Protein AF-D5SJB8-F1 (afdb_monomer_lite)

Sequence (90 aa):
MHRGPLRPRPSRDGPAPGAAFPRPVGRAGRLNARFAEGTQDLSRGWVTGTPGPGHPTQLAALGDGAVPQRAARALERLAPPLGHCPHQAR

pLDDT: mean 75.95, std 17.95, range [34.38, 95.38]

Radius of gyration: 17.66 Å; chains: 1; bounding box: 54×36×38 Å

Foldseek 3Di:
DDPDDDPDDPDLPDPDPPDDQDDQADPVRDGDLQNLCVVLVHDGCPLPVDPDDDPVRSVCVSVVPDRPVVVVVVCVVVDDPPPPDPVPPD

Organism: Streptomyces clavuligerus (NCBI:txid1901)

Secondary structure (DSSP, 8-state):
------PPPPP--PPPTTPPPPPSB-TTSSBPHHHHHHHTTPPTTTTTTSSS--HHHHHHHHHSS--HHHHHHHHHHHS---PPPGGG--

Structure (mmCIF, N/CA/C/O backbone):
data_AF-D5SJB8-F1
#
_entry.id   AF-D5SJB8-F1
#
loop_
_atom_site.group_PDB
_atom_site.id
_atom_site.type_symbol
_atom_site.label_atom_id
_atom_site.label_alt_id
_atom_site.label_comp_id
_atom_site.label_asym_id
_atom_site.label_entity_id
_atom_site.label_seq_id
_atom_site.pdbx_PDB_ins_code
_atom_site.Cartn_x
_atom_site.Cartn_y
_atom_site.Cartn_z
_atom_site.occupancy
_atom_site.B_iso_or_equiv
_atom_site.auth_seq_id
_atom_site.auth_comp_id
_atom_site.auth_asym_id
_atom_site.auth_atom_id
_atom_site.pdbx_PDB_model_num
ATOM 1 N N . MET A 1 1 ? -24.962 15.135 2.068 1.00 37.91 1 MET A N 1
ATOM 2 C CA . MET A 1 1 ? -23.760 14.467 2.618 1.00 37.91 1 MET A CA 1
ATOM 3 C C . MET A 1 1 ? -23.760 13.019 2.144 1.00 37.91 1 MET A C 1
ATOM 5 O O . MET A 1 1 ? -24.479 12.200 2.696 1.00 37.91 1 MET A O 1
ATOM 9 N N . HIS A 1 2 ? -23.061 12.721 1.049 1.00 34.38 2 HIS A N 1
ATOM 10 C CA . HIS A 1 2 ? -23.110 11.406 0.406 1.00 34.38 2 HIS A CA 1
ATOM 11 C C . HIS A 1 2 ? -21.985 10.527 0.974 1.00 34.38 2 HIS A C 1
ATOM 13 O O . HIS A 1 2 ? -20.829 10.656 0.576 1.00 34.38 2 HIS A O 1
ATOM 19 N N . ARG A 1 3 ? -22.301 9.670 1.955 1.00 44.50 3 ARG A N 1
ATOM 20 C CA . ARG A 1 3 ? -21.419 8.556 2.334 1.00 44.50 3 ARG A CA 1
ATOM 21 C C . ARG A 1 3 ? -21.492 7.537 1.201 1.00 44.50 3 ARG A C 1
ATOM 23 O O . ARG A 1 3 ? -22.405 6.719 1.169 1.00 44.50 3 ARG A O 1
ATOM 30 N N . GLY A 1 4 ? -20.567 7.639 0.247 1.00 38.34 4 GLY A N 1
ATOM 31 C CA . GLY A 1 4 ? -20.343 6.570 -0.722 1.00 38.34 4 GLY A CA 1
ATOM 32 C C . GLY A 1 4 ? -20.082 5.248 0.013 1.00 38.34 4 GLY A C 1
ATOM 33 O O . GLY A 1 4 ? -19.599 5.274 1.152 1.00 38.34 4 GLY A O 1
ATOM 34 N N . PRO A 1 5 ? -20.430 4.099 -0.587 1.00 44.53 5 PRO A N 1
ATOM 35 C CA . PRO A 1 5 ? -20.280 2.810 0.069 1.00 44.53 5 PRO A CA 1
ATOM 36 C C . PRO A 1 5 ? -18.823 2.622 0.499 1.00 44.53 5 PRO A C 1
ATOM 38 O O . PRO A 1 5 ? -17.899 2.873 -0.279 1.00 44.53 5 PRO A O 1
ATOM 41 N N . LEU A 1 6 ? -18.625 2.197 1.752 1.00 44.66 6 LEU A N 1
ATOM 42 C CA . LEU A 1 6 ? -17.349 1.661 2.218 1.00 44.66 6 LEU A CA 1
ATOM 43 C C . LEU A 1 6 ? -16.888 0.647 1.172 1.00 44.66 6 LEU A C 1
ATOM 45 O O . LEU A 1 6 ? -17.562 -0.357 0.938 1.00 44.66 6 LEU A O 1
ATOM 49 N N . ARG A 1 7 ? -15.785 0.971 0.488 1.00 54.97 7 ARG A N 1
ATOM 50 C CA . ARG A 1 7 ? -15.185 0.106 -0.526 1.00 54.97 7 ARG A CA 1
ATOM 51 C C . ARG A 1 7 ? -15.047 -1.306 0.054 1.00 54.97 7 ARG A C 1
ATOM 53 O O . ARG A 1 7 ? -14.703 -1.427 1.234 1.00 54.97 7 ARG A O 1
ATOM 60 N N . PRO A 1 8 ? -15.318 -2.354 -0.741 1.00 37.06 8 PRO A N 1
ATOM 61 C CA . PRO A 1 8 ? -15.189 -3.722 -0.268 1.00 37.06 8 PRO A CA 1
ATOM 62 C C . PRO A 1 8 ? -13.795 -3.908 0.328 1.00 37.06 8 PRO A C 1
ATOM 64 O O . PRO A 1 8 ? -12.801 -3.483 -0.264 1.00 37.06 8 PRO A O 1
ATOM 67 N N . ARG A 1 9 ? -13.733 -4.513 1.521 1.00 44.81 9 ARG A N 1
ATOM 68 C CA . ARG A 1 9 ? -12.474 -5.012 2.075 1.00 44.81 9 ARG A CA 1
ATOM 69 C C . ARG A 1 9 ? -11.876 -5.925 1.003 1.00 44.81 9 ARG A C 1
ATOM 71 O O . ARG A 1 9 ? -12.545 -6.904 0.670 1.00 44.81 9 ARG A O 1
ATOM 78 N N . PRO A 1 10 ? -10.697 -5.631 0.426 1.00 51.91 10 PRO A N 1
ATOM 79 C CA . PRO A 1 10 ? -10.070 -6.613 -0.435 1.00 51.91 10 PRO A CA 1
ATOM 80 C C . PRO A 1 10 ? -9.834 -7.846 0.429 1.00 51.91 10 PRO A C 1
ATOM 82 O O . PRO A 1 10 ? -9.411 -7.747 1.587 1.00 51.91 10 PRO A O 1
ATOM 85 N N . SER A 1 11 ? -10.241 -8.990 -0.105 1.00 49.31 11 SER A N 1
ATOM 86 C CA . SER A 1 11 ? -10.128 -10.271 0.560 1.00 49.31 11 SER A CA 1
ATOM 87 C C . SER A 1 11 ? -8.690 -10.471 1.039 1.00 49.31 11 SER A C 1
ATOM 89 O O . SER A 1 11 ? -7.717 -10.048 0.402 1.00 49.31 11 SER A O 1
ATOM 91 N N . ARG A 1 12 ? -8.549 -11.105 2.206 1.00 56.41 12 ARG A N 1
ATOM 92 C CA . ARG A 1 12 ? -7.270 -11.588 2.742 1.00 56.41 12 ARG A CA 1
ATOM 93 C C . ARG A 1 12 ? -6.812 -12.811 1.939 1.00 56.41 12 ARG A C 1
ATOM 95 O O . ARG A 1 12 ? -6.418 -13.823 2.508 1.00 56.41 12 ARG A O 1
ATOM 102 N N . ASP A 1 13 ? -6.911 -12.737 0.619 1.00 52.56 13 ASP A N 1
ATOM 103 C CA . ASP A 1 13 ? -6.339 -13.729 -0.264 1.00 52.56 13 ASP A CA 1
ATOM 104 C C . ASP A 1 13 ? -4.848 -13.411 -0.284 1.00 52.56 13 ASP A C 1
ATOM 106 O O . ASP A 1 13 ? -4.357 -12.553 -1.024 1.00 52.56 13 ASP A O 1
ATOM 110 N N . GLY A 1 14 ? -4.134 -14.053 0.642 1.00 51.22 14 GLY A N 1
ATOM 111 C CA . GLY A 1 14 ? -2.686 -14.143 0.578 1.00 51.22 14 GLY A CA 1
ATOM 112 C C . GLY A 1 14 ? -2.258 -14.707 -0.782 1.00 51.22 14 GLY A C 1
ATOM 113 O O . GLY A 1 14 ? -3.087 -15.209 -1.548 1.00 51.22 14 GLY A O 1
ATOM 114 N N . PRO A 1 15 ? -0.966 -14.624 -1.128 1.00 53.47 15 PRO A N 1
ATOM 115 C CA . PRO A 1 15 ? -0.487 -15.244 -2.355 1.00 53.47 15 PRO A CA 1
ATOM 116 C C . PRO A 1 15 ? -0.959 -16.701 -2.421 1.00 53.47 15 P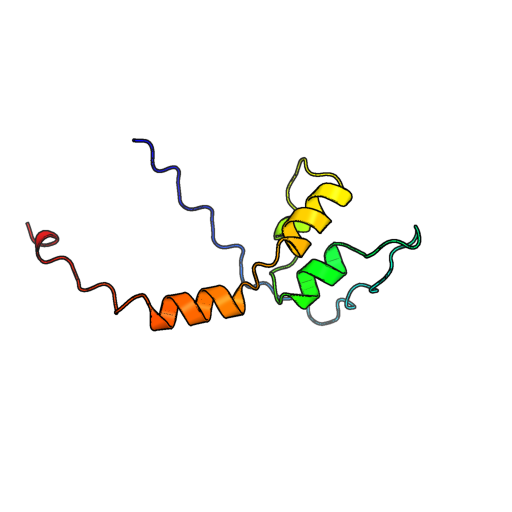RO A C 1
ATOM 118 O O . PRO A 1 15 ? -0.927 -17.408 -1.411 1.00 53.47 15 PRO A O 1
ATOM 121 N N . ALA A 1 16 ? -1.374 -17.150 -3.613 1.00 54.19 16 ALA A N 1
ATOM 122 C CA . ALA A 1 16 ? -1.563 -18.574 -3.858 1.00 54.19 16 ALA A CA 1
ATOM 123 C C . ALA A 1 16 ? -0.307 -19.307 -3.349 1.00 54.19 16 ALA A C 1
ATOM 125 O O . ALA A 1 16 ? 0.804 -18.845 -3.652 1.00 54.19 16 ALA A O 1
ATOM 126 N N . PRO A 1 17 ? -0.447 -20.375 -2.544 1.00 48.94 17 PRO A N 1
ATOM 127 C CA . PRO A 1 17 ? 0.703 -21.065 -1.977 1.00 48.94 17 PRO A CA 1
ATOM 128 C C . PRO A 1 17 ? 1.661 -21.461 -3.111 1.00 48.94 17 PRO A C 1
ATOM 130 O O . PRO A 1 17 ? 1.285 -22.192 -4.022 1.00 48.94 17 PRO A O 1
ATOM 133 N N . GLY A 1 18 ? 2.876 -20.896 -3.091 1.00 56.09 18 GLY A N 1
ATOM 134 C CA . GLY A 1 18 ? 3.906 -21.089 -4.121 1.00 56.09 18 GLY A CA 1
ATOM 135 C C . GLY A 1 18 ? 4.215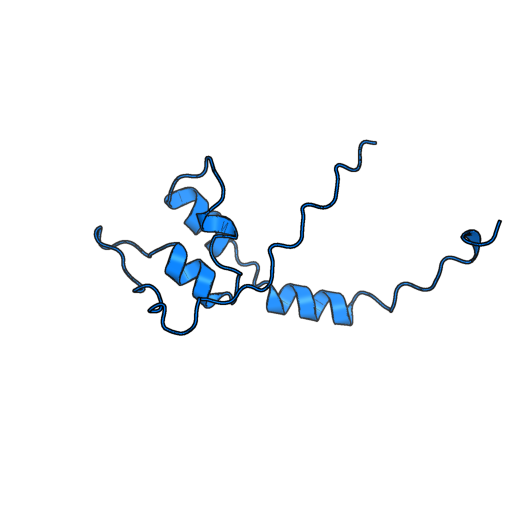 -19.881 -5.019 1.00 56.09 18 GLY A C 1
ATOM 136 O O . GLY A 1 18 ? 5.191 -19.930 -5.768 1.00 56.09 18 GLY A O 1
ATOM 137 N N . ALA A 1 19 ? 3.462 -18.775 -4.956 1.00 67.88 19 ALA A N 1
ATOM 138 C CA . ALA A 1 19 ? 3.826 -17.571 -5.707 1.00 67.88 19 ALA A CA 1
ATOM 139 C C . ALA A 1 19 ? 5.091 -16.920 -5.117 1.00 67.88 19 ALA A C 1
ATOM 141 O O . ALA A 1 19 ? 5.110 -16.504 -3.959 1.00 67.88 19 ALA A O 1
ATOM 142 N N . ALA A 1 20 ? 6.149 -16.816 -5.926 1.00 77.56 20 ALA A N 1
ATOM 143 C CA . ALA A 1 20 ? 7.406 -16.208 -5.504 1.00 77.56 20 ALA A CA 1
ATOM 144 C C . ALA A 1 20 ? 7.206 -14.745 -5.079 1.00 77.56 20 ALA A C 1
ATOM 146 O O . ALA A 1 20 ? 6.547 -13.963 -5.773 1.00 77.56 20 ALA A O 1
ATOM 147 N N . PHE A 1 21 ? 7.823 -14.366 -3.957 1.00 82.88 21 PHE A N 1
ATOM 148 C CA . PHE A 1 21 ? 7.829 -12.977 -3.513 1.00 82.88 21 PHE A CA 1
ATOM 149 C C . PHE A 1 21 ? 8.522 -12.091 -4.567 1.00 82.88 21 PHE A C 1
ATOM 151 O O . PHE A 1 21 ? 9.537 -12.507 -5.142 1.00 82.88 21 PHE A O 1
ATOM 158 N N . PRO A 1 22 ? 8.002 -10.885 -4.866 1.00 89.81 22 PRO A N 1
ATOM 159 C CA . PRO A 1 22 ? 8.604 -10.019 -5.872 1.00 89.81 22 PRO A CA 1
ATOM 160 C C . PRO A 1 22 ? 10.058 -9.676 -5.528 1.00 89.81 22 PRO A C 1
ATOM 162 O O . PRO A 1 22 ? 10.414 -9.529 -4.364 1.00 89.81 22 PRO A O 1
ATOM 165 N N . ARG A 1 23 ? 10.914 -9.489 -6.539 1.00 94.12 23 ARG A N 1
ATOM 166 C CA . ARG A 1 23 ? 12.268 -8.966 -6.299 1.00 94.12 23 ARG A CA 1
ATOM 167 C C . ARG A 1 23 ? 12.208 -7.492 -5.865 1.00 94.12 23 ARG A C 1
ATOM 169 O O . ARG A 1 23 ? 11.389 -6.763 -6.438 1.00 94.12 23 ARG A O 1
ATOM 176 N N . PRO A 1 24 ? 13.099 -7.038 -4.956 1.00 93.81 24 PRO A N 1
ATOM 177 C CA . PRO A 1 24 ? 13.152 -5.643 -4.510 1.00 93.81 24 PRO A CA 1
ATOM 178 C C . PRO A 1 24 ? 13.333 -4.646 -5.654 1.00 93.81 24 PRO A C 1
ATOM 180 O O . PRO A 1 24 ? 12.683 -3.605 -5.698 1.00 93.81 24 PRO A O 1
ATOM 183 N N . VAL A 1 25 ? 14.181 -4.991 -6.621 1.00 95.38 25 VAL A N 1
ATOM 184 C CA . VAL A 1 25 ? 14.489 -4.149 -7.778 1.00 95.38 25 VAL A CA 1
ATOM 185 C C . VAL A 1 25 ? 13.892 -4.775 -9.037 1.00 95.38 25 VAL A C 1
ATOM 187 O O . VAL A 1 25 ? 14.051 -5.972 -9.292 1.00 95.38 25 VAL A O 1
ATOM 190 N N . GLY A 1 26 ? 13.165 -3.967 -9.810 1.00 88.69 26 GLY A N 1
ATOM 191 C CA . GLY A 1 26 ? 12.561 -4.358 -11.081 1.00 88.69 26 GLY A CA 1
ATOM 192 C C . GLY A 1 26 ? 13.536 -4.290 -12.262 1.00 88.69 26 GLY A C 1
ATOM 193 O O . GLY A 1 26 ? 14.681 -3.865 -12.133 1.00 88.69 26 GLY A O 1
ATOM 194 N N . ARG A 1 27 ? 13.055 -4.660 -13.458 1.00 82.25 27 ARG A N 1
ATOM 195 C CA . ARG A 1 27 ? 13.869 -4.715 -14.694 1.00 82.25 27 ARG A CA 1
ATOM 196 C C . ARG A 1 27 ? 14.548 -3.392 -15.066 1.00 82.25 27 ARG A C 1
ATOM 198 O O . ARG A 1 27 ? 15.607 -3.415 -15.671 1.00 82.25 27 ARG A O 1
ATOM 205 N N . ALA A 1 28 ? 13.958 -2.259 -14.693 1.00 87.69 28 ALA A N 1
ATOM 206 C CA . ALA A 1 28 ? 14.500 -0.929 -14.970 1.00 87.69 28 ALA A CA 1
ATOM 207 C C . ALA A 1 28 ? 15.486 -0.421 -13.895 1.00 87.69 28 ALA A C 1
ATOM 209 O O . ALA A 1 28 ? 15.755 0.776 -13.844 1.00 87.69 28 ALA A O 1
ATOM 210 N N . GLY A 1 29 ? 15.949 -1.277 -12.973 1.00 92.25 29 GLY A N 1
ATOM 211 C CA . GLY A 1 29 ? 16.835 -0.866 -11.875 1.00 92.25 29 GLY A CA 1
ATOM 212 C C . GLY A 1 29 ? 16.154 -0.011 -10.796 1.00 92.25 29 GLY A C 1
ATOM 213 O O . GLY A 1 29 ? 16.823 0.547 -9.935 1.00 92.25 29 GLY A O 1
ATOM 214 N N . ARG A 1 30 ? 14.820 0.105 -10.829 1.00 91.69 30 ARG A N 1
ATOM 215 C CA . ARG A 1 30 ? 14.018 0.877 -9.865 1.00 91.69 30 ARG A CA 1
ATOM 216 C C . ARG A 1 30 ? 13.358 -0.036 -8.835 1.00 91.69 30 ARG A C 1
ATOM 218 O O . ARG A 1 30 ? 13.106 -1.207 -9.127 1.00 91.69 30 ARG A O 1
ATOM 225 N N . LEU A 1 31 ? 13.042 0.520 -7.662 1.00 94.06 31 LEU A N 1
ATOM 226 C CA . LEU A 1 31 ? 12.251 -0.159 -6.633 1.00 94.06 31 LEU A CA 1
ATOM 227 C C . LEU A 1 31 ? 10.952 -0.690 -7.241 1.00 94.06 31 LEU A C 1
ATOM 229 O O . LEU A 1 31 ? 10.251 0.031 -7.944 1.00 94.06 31 LEU A O 1
ATOM 233 N N . ASN A 1 32 ? 10.647 -1.953 -6.981 1.00 94.12 32 ASN A N 1
ATOM 234 C CA . ASN A 1 32 ? 9.448 -2.603 -7.476 1.00 94.12 32 ASN A CA 1
ATOM 235 C C . ASN A 1 32 ? 8.254 -2.294 -6.559 1.00 94.12 32 ASN A C 1
ATOM 237 O O . ASN A 1 32 ? 8.239 -2.714 -5.403 1.00 94.12 32 ASN A O 1
ATOM 241 N N . ALA A 1 33 ? 7.220 -1.629 -7.079 1.00 93.31 33 ALA A N 1
ATOM 242 C CA . ALA A 1 33 ? 6.029 -1.289 -6.294 1.00 93.31 33 ALA A CA 1
ATOM 243 C C . ALA A 1 33 ? 5.322 -2.514 -5.674 1.00 93.31 33 ALA A C 1
ATOM 245 O O . ALA A 1 33 ? 4.826 -2.428 -4.555 1.00 93.31 33 ALA A O 1
ATOM 246 N N . ARG A 1 34 ? 5.336 -3.683 -6.336 1.00 93.00 34 ARG A N 1
ATOM 247 C CA . ARG A 1 34 ? 4.749 -4.920 -5.775 1.00 93.00 34 ARG A CA 1
ATOM 248 C C . ARG A 1 34 ? 5.555 -5.478 -4.608 1.00 93.00 34 ARG A C 1
ATOM 250 O O . ARG A 1 34 ? 4.986 -6.103 -3.721 1.00 93.00 34 ARG A O 1
ATOM 257 N N . PHE A 1 35 ? 6.873 -5.279 -4.625 1.00 93.31 35 PHE A N 1
ATOM 258 C CA . PHE A 1 35 ? 7.716 -5.628 -3.486 1.00 93.31 35 PHE A CA 1
ATOM 259 C C . PHE A 1 35 ? 7.393 -4.718 -2.301 1.00 93.31 35 PHE A C 1
ATOM 261 O O . PHE A 1 35 ? 7.115 -5.221 -1.219 1.00 93.31 35 PHE A O 1
ATOM 268 N N . ALA A 1 36 ? 7.361 -3.399 -2.523 1.00 91.75 36 ALA A N 1
ATOM 269 C CA . ALA A 1 36 ? 7.050 -2.426 -1.477 1.00 91.75 36 ALA A CA 1
ATOM 270 C C . ALA A 1 36 ? 5.666 -2.680 -0.844 1.00 91.75 36 ALA A C 1
ATOM 272 O O . ALA A 1 36 ? 5.555 -2.738 0.378 1.00 91.75 36 ALA A O 1
ATOM 273 N N . GLU A 1 37 ? 4.640 -2.942 -1.658 1.00 91.19 37 GLU A N 1
ATOM 274 C CA . GLU A 1 37 ? 3.306 -3.354 -1.195 1.00 91.19 37 GLU A CA 1
ATOM 275 C C . GLU A 1 37 ? 3.357 -4.623 -0.326 1.00 91.19 37 GLU A C 1
ATOM 277 O O . GLU A 1 37 ? 2.804 -4.645 0.773 1.00 91.19 37 GLU A O 1
ATOM 282 N N . GLY A 1 38 ? 4.091 -5.651 -0.763 1.00 88.25 38 GLY A N 1
ATOM 283 C CA . GLY A 1 38 ? 4.252 -6.890 0.001 1.00 88.25 38 GLY A CA 1
ATOM 284 C C . GLY A 1 38 ? 4.992 -6.705 1.329 1.00 88.25 38 GLY A C 1
ATOM 285 O O . GLY A 1 38 ? 4.632 -7.335 2.318 1.00 88.25 38 GLY A O 1
ATOM 286 N N . THR A 1 39 ? 5.992 -5.815 1.398 1.00 88.25 39 THR A N 1
ATOM 287 C CA . THR A 1 39 ? 6.709 -5.534 2.661 1.00 88.25 39 THR A CA 1
ATOM 288 C C . THR A 1 39 ? 5.836 -4.864 3.721 1.00 88.25 39 THR A C 1
ATOM 290 O O . THR A 1 39 ? 6.180 -4.889 4.900 1.00 88.25 39 THR A O 1
ATOM 293 N N . GLN A 1 40 ? 4.701 -4.293 3.318 1.00 87.06 40 GLN A N 1
ATOM 294 C CA . GLN A 1 40 ? 3.719 -3.690 4.218 1.00 87.06 40 GLN A CA 1
ATOM 295 C C . GLN A 1 40 ? 2.605 -4.664 4.618 1.00 87.06 40 GLN A C 1
ATOM 297 O O . GLN A 1 40 ? 1.644 -4.232 5.247 1.00 87.06 40 GLN A O 1
ATOM 302 N N . ASP A 1 41 ? 2.725 -5.956 4.282 1.00 84.06 41 ASP A N 1
ATOM 303 C CA . ASP A 1 41 ? 1.697 -6.989 4.506 1.00 84.06 41 ASP A CA 1
ATOM 304 C C . ASP A 1 41 ? 0.324 -6.607 3.918 1.00 84.06 41 ASP A C 1
ATOM 306 O O . ASP A 1 41 ? -0.736 -6.966 4.431 1.00 84.06 41 ASP A O 1
ATOM 310 N N . LEU A 1 42 ? 0.334 -5.819 2.840 1.00 85.12 42 LEU A N 1
ATOM 311 C CA . LEU A 1 42 ? -0.876 -5.468 2.113 1.00 85.12 42 LEU A CA 1
ATOM 312 C C . LEU A 1 42 ? -1.291 -6.632 1.212 1.00 85.12 42 LEU A C 1
ATOM 314 O O . LEU A 1 42 ? -0.450 -7.299 0.601 1.00 85.12 42 LEU A O 1
ATOM 318 N N . SER A 1 43 ? -2.604 -6.832 1.064 1.00 85.19 43 SER A N 1
ATOM 319 C CA . SER A 1 43 ? -3.134 -7.735 0.040 1.00 85.19 43 SER A CA 1
ATOM 320 C C . SER A 1 43 ? -2.594 -7.347 -1.338 1.00 85.19 43 SER A C 1
ATOM 322 O O . SER A 1 43 ? -2.464 -6.167 -1.676 1.00 85.19 43 SER A O 1
ATOM 324 N N . ARG A 1 44 ? -2.308 -8.352 -2.167 1.00 85.44 44 ARG A N 1
ATOM 325 C CA . ARG A 1 44 ? -1.767 -8.134 -3.509 1.00 85.44 44 ARG A CA 1
ATOM 326 C C . ARG A 1 44 ? -2.688 -7.233 -4.329 1.00 85.44 44 ARG A C 1
ATOM 328 O O . ARG A 1 44 ? -3.877 -7.502 -4.467 1.00 85.44 44 ARG A O 1
ATOM 335 N N . GLY A 1 45 ? -2.105 -6.217 -4.951 1.00 90.38 45 GLY A N 1
ATOM 336 C CA . GLY A 1 45 ? -2.825 -5.274 -5.793 1.00 90.38 45 GLY A CA 1
ATOM 337 C C . GLY A 1 45 ? -3.540 -4.163 -5.029 1.00 90.38 45 GLY A C 1
ATOM 338 O O . GLY A 1 45 ? -4.233 -3.384 -5.679 1.00 90.38 45 GLY A O 1
ATOM 339 N N . TRP A 1 46 ? -3.367 -4.052 -3.706 1.00 89.00 46 TRP A N 1
ATOM 340 C CA . TRP A 1 46 ? -3.977 -2.988 -2.902 1.00 89.00 46 TRP A CA 1
ATOM 341 C C . TRP A 1 46 ? -3.727 -1.591 -3.491 1.00 89.00 46 TRP A C 1
ATOM 343 O O . TRP A 1 46 ? -4.662 -0.825 -3.713 1.00 89.00 46 TRP A O 1
ATOM 353 N N . VAL A 1 47 ? -2.469 -1.276 -3.803 1.00 91.00 47 VAL A N 1
ATOM 354 C CA . VAL A 1 47 ? -2.055 -0.078 -4.544 1.00 91.00 47 VAL A CA 1
ATOM 355 C C . VAL A 1 47 ? -1.780 -0.437 -6.001 1.00 91.00 47 VAL A C 1
ATOM 357 O O . VAL A 1 47 ? -2.271 0.226 -6.914 1.00 91.00 47 VAL A O 1
ATOM 360 N N . THR A 1 48 ? -1.025 -1.511 -6.242 1.00 92.44 48 THR A N 1
ATOM 361 C CA . THR A 1 48 ? -0.490 -1.840 -7.574 1.00 92.44 48 THR A CA 1
ATOM 362 C C . THR A 1 48 ? -1.535 -2.336 -8.576 1.00 92.44 48 THR A C 1
ATOM 364 O O . THR A 1 48 ? -1.259 -2.364 -9.775 1.00 92.44 48 THR A O 1
ATOM 367 N N . GLY A 1 49 ? -2.723 -2.722 -8.103 1.00 92.12 49 GLY A N 1
ATOM 368 C CA . GLY A 1 49 ? -3.878 -3.097 -8.921 1.00 92.12 49 GLY A CA 1
ATOM 369 C C . GLY A 1 49 ? -4.862 -1.950 -9.159 1.00 92.12 49 GLY A C 1
ATOM 370 O O . GLY A 1 49 ? -5.834 -2.134 -9.888 1.00 92.12 49 GLY A O 1
ATOM 371 N N . THR A 1 50 ? -4.629 -0.772 -8.571 1.00 91.81 50 THR A N 1
ATOM 372 C CA . THR A 1 50 ? -5.489 0.396 -8.792 1.00 91.81 50 THR A CA 1
ATOM 373 C C . THR A 1 50 ? -5.299 0.911 -10.224 1.00 91.81 50 THR A C 1
ATOM 375 O O . THR A 1 50 ? -4.161 1.181 -10.617 1.00 91.81 50 THR A O 1
ATOM 378 N N . PRO A 1 51 ? -6.375 1.069 -11.018 1.00 92.06 51 PRO A N 1
ATOM 379 C CA . PRO A 1 51 ? -6.284 1.631 -12.362 1.00 92.06 51 PRO A CA 1
ATOM 380 C C . PRO A 1 51 ? -5.994 3.136 -12.309 1.00 92.06 51 PRO A C 1
ATOM 382 O O . PRO A 1 51 ? -6.569 3.852 -11.490 1.00 92.06 51 PRO A O 1
ATOM 385 N N . GLY A 1 52 ? -5.113 3.622 -13.189 1.00 90.12 52 GLY A N 1
ATOM 386 C CA . GLY A 1 52 ? -4.806 5.053 -13.332 1.00 90.12 52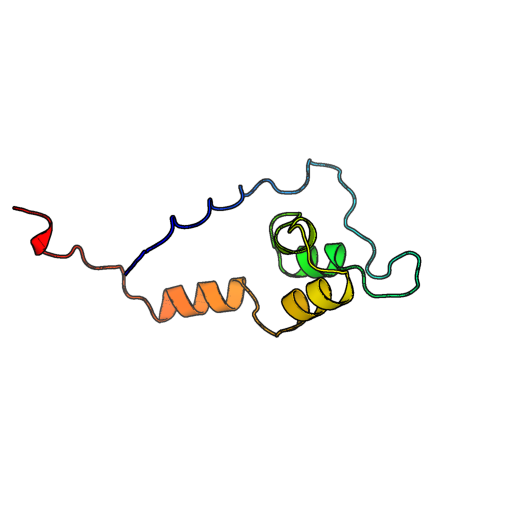 GLY A CA 1
ATOM 387 C C . GLY A 1 52 ? -3.414 5.505 -12.863 1.00 90.12 52 GLY A C 1
ATOM 388 O O . GLY A 1 52 ? -2.727 6.157 -13.648 1.00 90.12 52 GLY A O 1
ATOM 389 N N . PRO A 1 53 ? -2.947 5.201 -11.637 1.00 89.38 53 PRO A N 1
ATOM 390 C CA . PRO A 1 53 ? -1.654 5.684 -11.174 1.00 89.38 53 PRO A CA 1
ATOM 391 C C . PRO A 1 53 ? -0.498 4.983 -11.892 1.00 89.38 53 PRO A C 1
ATOM 393 O O . PRO A 1 53 ? -0.411 3.754 -11.940 1.00 89.38 53 PRO A O 1
ATOM 396 N N . GLY A 1 54 ? 0.434 5.788 -12.402 1.00 92.62 54 GLY A N 1
ATOM 397 C CA . GLY A 1 54 ? 1.719 5.301 -12.888 1.00 92.62 54 GLY A CA 1
ATOM 398 C C . GLY A 1 54 ? 2.620 4.823 -11.745 1.00 92.62 54 GLY A C 1
ATOM 399 O O . GLY A 1 54 ? 2.394 5.117 -10.571 1.00 92.62 54 GLY A O 1
ATOM 400 N N . HIS A 1 55 ? 3.696 4.121 -12.098 1.00 92.69 55 HIS A N 1
ATOM 401 C CA . HIS A 1 55 ? 4.641 3.549 -11.134 1.00 92.69 55 HIS A CA 1
ATOM 402 C C . HIS A 1 55 ? 5.192 4.550 -10.088 1.00 92.69 55 HIS A C 1
ATOM 404 O O . HIS A 1 55 ? 5.236 4.191 -8.912 1.00 92.69 55 HIS A O 1
ATOM 410 N N . PRO A 1 56 ? 5.575 5.802 -10.436 1.00 92.50 56 PRO A N 1
ATOM 411 C CA . PRO A 1 56 ? 6.029 6.774 -9.436 1.00 92.50 56 PRO A CA 1
ATOM 412 C C . PRO A 1 56 ? 4.950 7.126 -8.405 1.00 92.50 56 PRO A C 1
ATOM 414 O O . PRO A 1 56 ? 5.242 7.190 -7.217 1.00 92.50 56 PRO A O 1
ATOM 417 N N . THR A 1 57 ? 3.699 7.293 -8.841 1.00 93.62 57 THR A N 1
ATOM 418 C CA . THR A 1 57 ? 2.558 7.595 -7.963 1.00 93.62 57 THR A CA 1
ATOM 419 C C . THR A 1 57 ? 2.248 6.434 -7.024 1.00 93.62 57 THR A C 1
ATOM 421 O O . THR A 1 57 ? 1.954 6.654 -5.855 1.00 93.62 57 THR A O 1
ATOM 424 N N . GLN A 1 58 ? 2.357 5.193 -7.506 1.00 93.25 58 GLN A N 1
ATOM 425 C CA . GLN A 1 58 ? 2.199 4.007 -6.660 1.00 93.25 58 GLN A CA 1
ATOM 426 C C . GLN A 1 58 ? 3.277 3.945 -5.572 1.00 93.25 58 GLN A C 1
ATOM 428 O O . GLN A 1 58 ? 2.969 3.655 -4.419 1.00 93.25 58 GLN A O 1
ATOM 433 N N . LEU A 1 59 ? 4.533 4.239 -5.922 1.00 93.12 59 LEU A N 1
ATOM 434 C CA 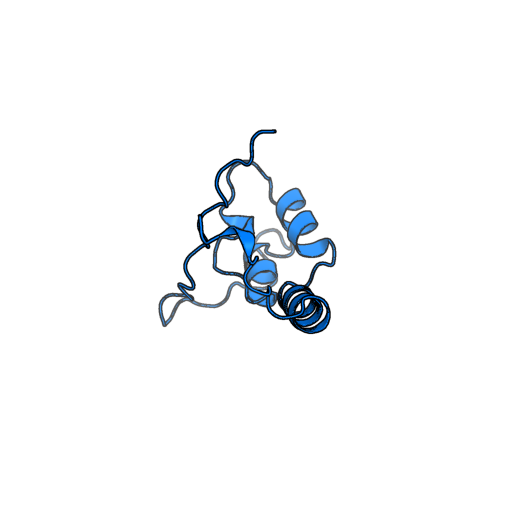. LEU A 1 59 ? 5.622 4.280 -4.947 1.00 93.12 59 LEU A CA 1
ATOM 435 C C . LEU A 1 59 ? 5.489 5.433 -3.955 1.00 93.12 59 LEU A C 1
ATOM 437 O O . LEU A 1 59 ? 5.822 5.230 -2.796 1.00 93.12 59 LEU A O 1
ATOM 441 N N . ALA A 1 60 ? 4.999 6.599 -4.381 1.00 91.94 60 ALA A N 1
ATOM 442 C CA . ALA A 1 60 ? 4.689 7.695 -3.467 1.00 91.94 60 ALA A CA 1
ATOM 443 C C . ALA A 1 60 ? 3.631 7.251 -2.447 1.00 91.94 60 ALA A C 1
ATOM 445 O O . ALA A 1 60 ? 3.911 7.240 -1.258 1.00 91.94 60 ALA A O 1
ATOM 446 N N . ALA A 1 61 ? 2.501 6.706 -2.909 1.00 89.38 61 ALA A N 1
ATOM 447 C CA . ALA A 1 61 ? 1.439 6.222 -2.025 1.00 89.38 61 ALA A CA 1
ATOM 448 C C . ALA A 1 61 ? 1.907 5.134 -1.036 1.00 89.38 61 ALA A C 1
ATOM 450 O O . ALA A 1 61 ? 1.467 5.104 0.110 1.00 89.38 61 ALA A O 1
ATOM 451 N N . LEU A 1 62 ? 2.806 4.240 -1.464 1.00 90.56 62 LEU A N 1
ATOM 452 C CA . LEU A 1 62 ? 3.421 3.237 -0.586 1.00 90.56 62 LEU A CA 1
ATOM 453 C C . LEU A 1 62 ? 4.495 3.848 0.334 1.00 90.56 62 LEU A C 1
ATOM 455 O O . LEU A 1 62 ? 4.740 3.335 1.421 1.00 90.56 62 LEU A O 1
ATOM 459 N N . GLY A 1 63 ? 5.157 4.919 -0.097 1.00 88.06 63 GLY A N 1
ATOM 460 C CA . GLY A 1 63 ? 6.259 5.586 0.596 1.00 88.06 63 GLY A CA 1
ATOM 461 C C . GLY A 1 63 ? 5.845 6.733 1.519 1.00 88.06 63 GLY A C 1
ATOM 462 O O . GLY A 1 63 ? 6.683 7.194 2.288 1.00 88.06 63 GLY A O 1
ATOM 463 N N . ASP A 1 64 ? 4.577 7.152 1.505 1.00 81.50 64 ASP A N 1
ATOM 464 C CA . ASP A 1 64 ? 4.043 8.299 2.263 1.00 81.50 64 ASP A CA 1
ATOM 465 C C . ASP A 1 64 ? 4.049 8.107 3.802 1.00 81.50 64 ASP A C 1
ATOM 467 O O . ASP A 1 64 ? 3.556 8.943 4.556 1.00 81.50 64 ASP A O 1
ATOM 471 N N . GLY A 1 65 ? 4.632 7.014 4.307 1.00 67.38 65 GLY A N 1
ATOM 472 C CA . GLY A 1 65 ? 4.958 6.832 5.727 1.00 67.38 65 GLY A CA 1
ATOM 473 C C . GLY A 1 65 ? 3.849 6.224 6.590 1.00 67.38 65 GLY A C 1
ATOM 474 O O . GLY A 1 65 ? 4.072 5.950 7.773 1.00 67.38 65 GLY A O 1
ATOM 475 N N . ALA A 1 66 ? 2.673 5.951 6.024 1.00 71.19 66 ALA A N 1
ATOM 476 C CA . ALA A 1 66 ? 1.635 5.190 6.709 1.00 71.19 66 ALA A CA 1
ATOM 477 C C . ALA A 1 66 ? 2.000 3.697 6.732 1.00 71.19 66 ALA A C 1
ATOM 479 O O . ALA A 1 66 ? 2.047 3.042 5.698 1.00 71.19 66 ALA A O 1
ATOM 480 N N . VAL A 1 67 ? 2.229 3.145 7.927 1.00 76.31 67 VAL A N 1
ATOM 481 C CA . VAL A 1 67 ? 2.392 1.697 8.133 1.00 76.31 67 VAL A CA 1
ATOM 482 C C . VAL A 1 67 ? 1.042 1.135 8.596 1.00 76.31 67 VAL A C 1
ATOM 484 O O . VAL A 1 67 ? 0.652 1.416 9.737 1.00 76.31 67 VAL A O 1
ATOM 487 N N . PRO A 1 68 ? 0.309 0.369 7.764 1.00 75.38 68 PRO A N 1
ATOM 488 C CA . PRO A 1 68 ? -1.063 -0.064 8.052 1.00 75.38 68 P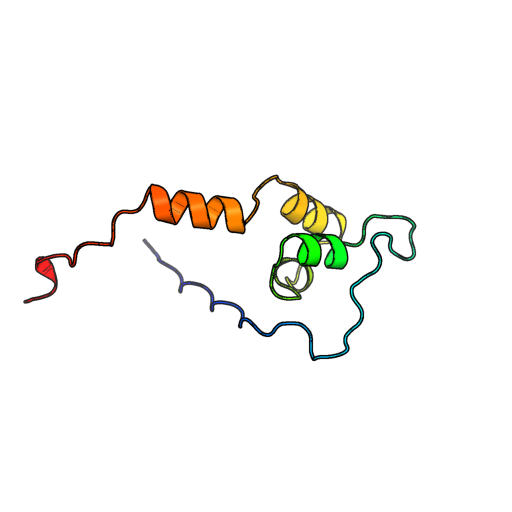RO A CA 1
ATOM 489 C C . PRO A 1 68 ? -1.229 -0.744 9.416 1.00 75.38 68 PRO A C 1
ATOM 491 O O . PRO A 1 68 ? -2.176 -0.461 10.144 1.00 75.38 68 PRO A O 1
ATOM 494 N N . GLN A 1 69 ? -0.269 -1.576 9.814 1.00 77.88 69 GLN A N 1
ATOM 495 C CA . GLN A 1 69 ? -0.256 -2.282 11.095 1.00 77.88 69 GLN A CA 1
ATOM 496 C C . GLN A 1 69 ? -0.097 -1.317 12.272 1.00 77.88 69 GLN A C 1
ATOM 498 O O . GLN A 1 69 ? -0.752 -1.470 13.303 1.00 77.88 69 GLN A O 1
ATOM 503 N N . ARG A 1 70 ? 0.751 -0.290 12.124 1.00 81.88 70 ARG A N 1
ATOM 504 C CA . ARG A 1 70 ? 0.932 0.746 13.149 1.00 81.88 70 ARG A CA 1
ATOM 505 C C . ARG A 1 70 ? -0.329 1.591 13.285 1.00 81.88 70 ARG A C 1
ATOM 507 O O . ARG A 1 70 ? -0.717 1.906 14.406 1.00 81.88 70 ARG A O 1
ATOM 514 N N . ALA A 1 71 ? -0.977 1.916 12.168 1.00 82.31 71 ALA A N 1
ATOM 515 C CA . ALA A 1 71 ? -2.259 2.610 12.165 1.00 82.31 71 ALA A CA 1
ATOM 516 C C . ALA A 1 71 ? -3.356 1.759 12.828 1.00 82.31 71 ALA A C 1
ATOM 518 O O . ALA A 1 71 ? -4.042 2.253 13.717 1.00 82.31 71 ALA A O 1
ATOM 519 N N . ALA A 1 72 ? -3.466 0.472 12.483 1.00 83.00 72 ALA A N 1
ATOM 520 C CA . ALA A 1 72 ? -4.412 -0.453 13.107 1.00 83.00 72 ALA A CA 1
ATOM 521 C C . ALA A 1 72 ? -4.195 -0.551 14.625 1.00 83.00 72 ALA A C 1
ATOM 523 O O . ALA A 1 72 ? -5.134 -0.381 15.398 1.00 83.00 72 ALA A O 1
ATOM 524 N N . ARG A 1 73 ? -2.942 -0.706 15.069 1.00 84.19 73 ARG A N 1
ATOM 525 C CA . ARG A 1 73 ? -2.611 -0.751 16.499 1.00 84.19 73 ARG A CA 1
ATOM 526 C C . ARG A 1 73 ? -2.883 0.572 17.215 1.00 84.19 73 ARG A C 1
ATOM 528 O O . ARG A 1 73 ? -3.246 0.568 18.388 1.00 84.19 73 ARG A O 1
ATOM 535 N N . ALA A 1 74 ? -2.691 1.705 16.541 1.00 85.94 74 ALA A N 1
ATOM 536 C CA . ALA A 1 74 ? -3.062 3.008 17.083 1.00 85.94 74 ALA A CA 1
ATOM 537 C C . ALA A 1 74 ? -4.584 3.123 17.240 1.00 85.94 74 ALA A C 1
ATOM 539 O O . ALA A 1 74 ? -5.045 3.570 18.284 1.00 85.94 74 ALA A O 1
ATOM 540 N N . LEU A 1 75 ? -5.358 2.652 16.259 1.00 85.19 75 LEU A N 1
ATOM 541 C CA . LEU A 1 75 ? -6.818 2.616 16.337 1.00 85.19 75 LEU A CA 1
ATOM 542 C C . LEU A 1 75 ? -7.308 1.713 17.473 1.00 85.19 75 LEU A C 1
ATOM 544 O O . LEU A 1 75 ? -8.163 2.145 18.228 1.00 85.19 75 LEU A O 1
ATOM 548 N N . GLU A 1 76 ? -6.728 0.528 17.675 1.00 86.56 76 GLU A N 1
ATOM 549 C CA . GLU A 1 76 ? -7.056 -0.336 18.826 1.00 86.56 76 GLU A CA 1
ATOM 550 C C . GLU A 1 76 ? -6.819 0.346 20.181 1.00 86.56 76 GLU A C 1
ATOM 552 O O . GLU A 1 76 ? -7.500 0.048 21.157 1.00 86.56 76 GLU A O 1
ATOM 557 N N . ARG A 1 77 ? -5.835 1.248 20.257 1.00 85.38 77 ARG A N 1
ATOM 558 C CA . ARG A 1 77 ? -5.512 1.989 21.485 1.00 85.38 77 ARG A CA 1
ATOM 559 C C . ARG A 1 77 ? -6.387 3.223 21.682 1.00 85.38 77 ARG A C 1
ATOM 561 O O . ARG A 1 77 ? -6.640 3.602 22.819 1.00 85.38 77 ARG A O 1
ATOM 568 N N . LEU A 1 78 ? -6.775 3.879 20.592 1.00 84.94 78 LEU A N 1
ATOM 569 C CA . LEU A 1 78 ? -7.474 5.166 20.612 1.00 84.94 78 LEU A CA 1
ATOM 570 C C . LEU A 1 78 ? -8.993 5.027 20.497 1.00 84.94 78 LEU A C 1
ATOM 572 O O . LEU A 1 78 ? -9.714 5.914 20.947 1.00 84.94 78 LEU A O 1
ATOM 576 N N . ALA A 1 79 ? -9.485 3.947 19.892 1.00 76.69 79 ALA A N 1
ATOM 577 C CA . ALA A 1 79 ? -10.903 3.666 19.765 1.00 76.69 79 ALA A CA 1
ATOM 578 C C . ALA A 1 79 ? -11.325 2.705 20.889 1.00 76.69 79 ALA A C 1
ATOM 580 O O . ALA A 1 79 ? -11.079 1.501 20.778 1.00 76.69 79 ALA A O 1
ATOM 581 N N . PRO A 1 80 ? -11.971 3.188 21.969 1.00 62.16 80 PRO A N 1
ATOM 582 C CA . PRO A 1 80 ? -12.705 2.290 22.853 1.00 62.16 80 PRO A CA 1
ATOM 583 C C . PRO A 1 80 ? -13.728 1.491 22.023 1.00 62.16 80 PRO A C 1
ATOM 585 O O . PRO A 1 80 ? -14.150 1.975 20.964 1.00 62.16 80 PRO A O 1
ATOM 588 N N . PRO A 1 81 ? -14.133 0.279 22.459 1.00 66.69 81 PRO A N 1
ATOM 589 C CA . PRO A 1 81 ? -15.179 -0.470 21.770 1.00 66.69 81 PRO A CA 1
ATOM 590 C C . PRO A 1 81 ? -16.353 0.473 21.529 1.00 66.69 81 PRO A C 1
ATOM 592 O O . PRO A 1 81 ? -16.784 1.157 22.459 1.00 66.69 81 PRO A O 1
ATOM 595 N N . LEU A 1 82 ? -16.804 0.565 20.274 1.00 64.88 82 LEU A N 1
ATOM 596 C CA . LEU A 1 82 ? -17.930 1.413 19.905 1.00 64.88 82 LEU A CA 1
ATOM 597 C C . LEU A 1 82 ? -19.117 0.968 20.763 1.00 64.88 82 LEU A C 1
ATOM 599 O O . LEU A 1 82 ? -19.723 -0.072 20.508 1.00 64.88 82 LEU A O 1
ATOM 603 N N . GLY A 1 83 ? -19.382 1.711 21.839 1.00 62.06 83 GLY A N 1
ATOM 604 C CA . GLY A 1 83 ? -20.520 1.466 22.704 1.00 62.06 83 GLY A CA 1
ATOM 605 C C . GLY A 1 83 ? -21.762 1.523 21.832 1.00 62.06 83 GLY A C 1
ATOM 606 O O . GLY A 1 83 ? -21.913 2.450 21.034 1.00 62.06 83 GLY A O 1
ATOM 607 N N . HIS A 1 84 ? -22.614 0.506 21.938 1.00 62.56 84 HIS A N 1
ATOM 608 C CA . HIS A 1 84 ? -23.888 0.488 21.235 1.00 62.56 84 HIS A CA 1
ATOM 609 C C . HIS A 1 84 ? -24.602 1.809 21.538 1.00 62.56 84 HIS A C 1
ATOM 611 O O . HIS A 1 84 ? -24.833 2.132 22.704 1.00 62.56 84 HIS A O 1
ATOM 617 N N . CYS A 1 85 ? -24.902 2.607 20.509 1.00 62.66 85 CYS A N 1
ATOM 618 C CA . CYS A 1 85 ? -25.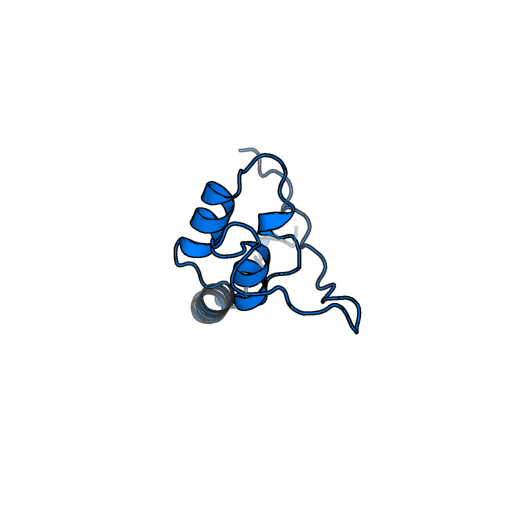687 3.815 20.713 1.00 62.66 85 CYS A CA 1
ATOM 619 C C . CYS A 1 85 ? -27.068 3.391 21.240 1.00 62.66 85 CYS A C 1
ATOM 621 O O . CYS A 1 85 ? -27.761 2.650 20.539 1.00 62.66 85 CYS A O 1
ATOM 623 N N . PRO A 1 86 ? -27.518 3.885 22.407 1.00 62.72 86 PRO A N 1
ATOM 624 C CA . PRO A 1 86 ? -28.816 3.512 22.975 1.00 62.72 86 PRO A CA 1
ATOM 625 C C . PRO A 1 86 ? -30.008 3.932 22.094 1.00 62.72 86 PRO A C 1
ATOM 627 O O . PRO A 1 86 ? -31.127 3.491 22.317 1.00 62.72 86 PRO A O 1
ATOM 630 N N . HIS A 1 87 ? -29.779 4.743 21.055 1.00 63.88 87 HIS A N 1
ATOM 631 C CA . HIS A 1 87 ? -30.799 5.145 20.088 1.00 63.88 87 HIS A CA 1
ATOM 632 C C . HIS A 1 87 ? -31.168 4.040 19.069 1.00 63.88 87 HIS A C 1
ATOM 634 O O . HIS A 1 87 ? -32.173 4.174 18.380 1.00 63.88 87 HIS A O 1
ATOM 640 N N . GLN A 1 88 ? -30.439 2.923 18.960 1.00 58.47 88 GLN A N 1
ATOM 641 C CA . GLN A 1 88 ? -30.816 1.870 17.995 1.00 58.47 88 GLN A CA 1
ATOM 642 C C . GLN A 1 88 ? -32.040 1.021 18.394 1.00 58.47 88 GLN A C 1
ATOM 644 O O . GLN A 1 88 ? -32.423 0.129 17.645 1.00 58.47 88 GLN A O 1
ATOM 649 N N . ALA A 1 89 ? -32.684 1.312 19.527 1.00 51.03 89 ALA A N 1
ATOM 650 C CA . ALA A 1 89 ? -33.969 0.734 19.906 1.00 51.03 89 ALA A CA 1
ATOM 651 C C . ALA A 1 89 ? -35.078 1.798 19.836 1.00 51.03 89 ALA A C 1
ATOM 653 O O . ALA A 1 89 ? -35.442 2.390 20.853 1.00 51.03 89 ALA A O 1
ATOM 654 N N . ARG A 1 90 ? -35.609 2.068 18.639 1.00 42.94 90 ARG A N 1
ATOM 655 C CA . ARG A 1 90 ? -36.962 2.616 18.490 1.00 42.94 90 ARG A CA 1
ATOM 656 C C . ARG A 1 90 ? -37.590 2.193 17.174 1.00 42.94 90 ARG A C 1
ATOM 658 O O . ARG A 1 90 ? -36.864 2.212 16.159 1.00 42.94 90 ARG A O 1
#